Protein AF-A0A2S2PI72-F1 (afdb_monomer_lite)

pLDDT: mean 82.5, std 16.4, range [42.91, 97.94]

Organism: Schizaphis graminum (NCBI:txid13262)

Secondary structure (DSSP, 8-state):
------TTSPPPPSS--SHHHHHHHHHHHHHHHHHHHHHHHHHHH-THHHH---S-HHHHHHHHHHHHHHHHHHHHTTPPPP--STTS-HHHHH-----

Sequence (99 aa):
GGYACRNYLMTPLANPITDAEIRYQRAQIGTRNAIERTFGVWKRRFPVLSVGIRTQIQTTLATIMATAVLHNMLINANDPLPIDETLINEDLLQEVPVL

Structure (mmCIF, N/CA/C/O backbone):
data_AF-A0A2S2PI72-F1
#
_entry.id   AF-A0A2S2PI72-F1
#
loop_
_atom_site.group_PDB
_atom_site.id
_atom_site.type_symbol
_atom_site.label_atom_id
_atom_site.label_alt_id
_atom_site.label_comp_id
_atom_site.label_asym_id
_atom_site.label_entity_id
_atom_site.label_seq_id
_atom_site.pdbx_PDB_ins_code
_atom_site.Cartn_x
_atom_site.Cartn_y
_atom_site.Cartn_z
_atom_site.occupancy
_atom_site.B_iso_or_equiv
_atom_site.auth_seq_id
_atom_site.auth_comp_id
_atom_site.auth_asym_id
_atom_site.auth_atom_id
_atom_site.pdbx_PDB_model_num
ATOM 1 N N . GLY A 1 1 ? 4.810 11.825 -4.381 1.00 47.84 1 GLY A N 1
ATOM 2 C CA . GLY A 1 1 ? 6.058 11.417 -3.704 1.00 47.84 1 GLY A CA 1
ATOM 3 C C . GLY A 1 1 ? 6.310 9.947 -3.968 1.00 47.84 1 GLY A C 1
ATOM 4 O O . GLY A 1 1 ? 5.351 9.190 -3.970 1.00 47.84 1 GLY A O 1
ATOM 5 N N . GLY A 1 2 ? 7.552 9.555 -4.256 1.00 55.50 2 GLY A N 1
ATOM 6 C CA . GLY A 1 2 ? 7.934 8.159 -4.501 1.00 55.50 2 GLY A CA 1
ATOM 7 C C . GLY A 1 2 ? 8.805 7.605 -3.375 1.00 55.50 2 GLY A C 1
ATOM 8 O O . GLY A 1 2 ? 9.493 8.363 -2.696 1.00 55.50 2 GLY A O 1
ATOM 9 N N . TYR A 1 3 ? 8.781 6.287 -3.179 1.00 63.19 3 TYR A N 1
ATOM 10 C CA . TYR A 1 3 ? 9.710 5.614 -2.271 1.00 63.19 3 TYR A CA 1
ATOM 11 C C . TYR A 1 3 ? 11.137 5.707 -2.821 1.00 63.19 3 TYR A C 1
ATOM 13 O O . TYR A 1 3 ? 11.351 5.543 -4.023 1.00 63.19 3 TYR A O 1
ATOM 21 N N . ALA A 1 4 ? 12.113 5.966 -1.949 1.00 69.94 4 ALA A N 1
ATOM 22 C CA . ALA A 1 4 ? 13.517 5.999 -2.346 1.00 69.94 4 ALA A CA 1
ATOM 23 C C . ALA A 1 4 ? 13.935 4.646 -2.947 1.00 69.94 4 ALA A C 1
ATOM 25 O O . ALA A 1 4 ? 13.656 3.602 -2.357 1.00 69.94 4 ALA A O 1
ATOM 26 N N . CYS A 1 5 ? 14.626 4.659 -4.090 1.00 71.06 5 CYS A N 1
ATOM 27 C CA . CYS A 1 5 ? 15.204 3.445 -4.664 1.00 71.06 5 CYS A CA 1
ATOM 28 C C . CYS A 1 5 ? 16.321 2.934 -3.750 1.00 71.06 5 CYS A C 1
ATOM 30 O O . CYS A 1 5 ? 17.338 3.597 -3.556 1.00 71.06 5 CYS A O 1
ATOM 32 N N . ARG A 1 6 ? 16.107 1.761 -3.157 1.00 78.50 6 ARG A N 1
ATOM 33 C CA . ARG A 1 6 ? 17.071 1.055 -2.306 1.00 78.50 6 ARG A CA 1
ATOM 34 C C . ARG A 1 6 ? 17.544 -0.196 -3.041 1.00 78.50 6 ARG A C 1
ATOM 36 O O . ARG A 1 6 ? 16.835 -0.682 -3.911 1.00 78.50 6 ARG A O 1
ATOM 43 N N . ASN A 1 7 ? 18.679 -0.768 -2.641 1.00 77.44 7 ASN A N 1
ATOM 44 C CA . ASN A 1 7 ? 19.253 -1.962 -3.289 1.00 77.44 7 ASN A CA 1
ATOM 45 C C . ASN A 1 7 ? 18.331 -3.199 -3.266 1.00 77.44 7 ASN A C 1
ATOM 47 O O . ASN A 1 7 ? 18.560 -4.152 -3.999 1.00 77.44 7 ASN A O 1
ATOM 51 N N . TYR A 1 8 ? 17.307 -3.188 -2.411 1.00 75.69 8 TYR A N 1
ATOM 52 C CA . TYR A 1 8 ? 16.291 -4.234 -2.287 1.00 75.69 8 TYR A CA 1
ATOM 53 C C . TYR A 1 8 ? 14.976 -3.906 -3.017 1.00 75.69 8 TYR A C 1
ATOM 55 O O . TYR A 1 8 ? 14.013 -4.663 -2.919 1.00 75.69 8 TYR A O 1
ATOM 63 N N . LEU A 1 9 ? 14.899 -2.770 -3.713 1.00 77.44 9 LEU A N 1
ATOM 64 C CA . LEU A 1 9 ? 13.746 -2.363 -4.511 1.00 77.44 9 LEU A CA 1
ATOM 65 C C . LEU A 1 9 ? 14.088 -2.451 -5.996 1.00 77.44 9 LEU A C 1
ATOM 67 O O . LEU A 1 9 ? 15.205 -2.157 -6.410 1.00 77.44 9 LEU A O 1
ATOM 71 N N . MET A 1 10 ? 13.091 -2.809 -6.805 1.00 83.00 10 MET A N 1
ATOM 72 C CA . MET A 1 10 ? 13.196 -2.720 -8.261 1.00 83.00 10 MET A CA 1
ATOM 73 C C . MET A 1 10 ? 13.496 -1.272 -8.671 1.00 83.00 10 MET A C 1
ATOM 75 O O . MET A 1 10 ? 12.818 -0.347 -8.212 1.00 83.00 10 MET A O 1
ATOM 79 N N . THR A 1 11 ? 14.476 -1.080 -9.552 1.00 83.50 11 THR A N 1
ATOM 80 C CA . THR A 1 11 ? 14.953 0.239 -9.983 1.00 83.50 11 THR A CA 1
ATOM 81 C C . THR A 1 11 ? 14.313 0.636 -11.308 1.00 83.50 11 THR A C 1
ATOM 83 O O . THR A 1 11 ? 14.558 -0.036 -12.302 1.00 83.50 11 THR A O 1
ATOM 86 N N . PRO A 1 12 ? 13.517 1.721 -11.359 1.00 83.50 12 PRO A N 1
ATOM 87 C CA . PRO A 1 12 ? 12.999 2.246 -12.617 1.00 83.50 12 PRO A CA 1
ATOM 88 C C . PRO A 1 12 ? 14.129 2.576 -13.590 1.00 83.50 12 PRO A C 1
ATOM 90 O O . PRO A 1 12 ? 15.082 3.267 -13.230 1.00 83.50 12 PRO A O 1
ATOM 93 N N . LEU A 1 13 ? 13.999 2.110 -14.827 1.00 87.00 13 LEU A N 1
ATOM 94 C CA . LEU A 1 13 ? 14.890 2.456 -15.922 1.00 87.00 13 LEU A CA 1
ATOM 95 C C . LEU A 1 13 ? 14.441 3.790 -16.522 1.00 87.00 13 LEU A C 1
ATOM 97 O O . LEU A 1 13 ? 13.300 3.937 -16.958 1.00 87.00 13 LEU A O 1
ATOM 101 N N . ALA A 1 14 ? 15.344 4.771 -16.548 1.00 80.31 14 ALA A N 1
ATOM 102 C CA . ALA A 1 14 ? 15.049 6.103 -17.079 1.00 80.31 14 ALA A CA 1
ATOM 103 C C . ALA A 1 14 ? 14.895 6.109 -18.610 1.00 80.31 14 ALA A C 1
ATOM 105 O O . ALA A 1 14 ? 14.109 6.883 -19.146 1.00 80.31 14 ALA A O 1
ATOM 106 N N . ASN A 1 15 ? 15.636 5.240 -19.303 1.00 88.94 15 ASN A N 1
ATOM 107 C CA . ASN A 1 15 ? 15.602 5.117 -20.756 1.00 88.94 15 ASN A CA 1
ATOM 108 C C . ASN A 1 15 ? 15.772 3.642 -21.173 1.00 88.94 15 ASN A C 1
ATOM 110 O O . ASN A 1 15 ? 16.897 3.222 -21.439 1.00 88.94 15 ASN A O 1
ATOM 114 N N . PRO A 1 16 ? 14.698 2.830 -21.154 1.00 89.25 16 PRO A N 1
ATOM 115 C CA . PRO A 1 16 ? 14.749 1.448 -21.621 1.00 89.25 16 PRO A CA 1
ATOM 116 C C . PRO A 1 16 ? 14.855 1.405 -23.155 1.00 89.25 16 PRO A C 1
ATOM 118 O O . PRO A 1 16 ? 13.972 1.906 -23.848 1.00 89.25 16 PRO A O 1
ATOM 121 N N . ILE A 1 17 ? 15.922 0.799 -23.679 1.00 93.50 17 ILE A N 1
ATOM 122 C CA . ILE A 1 17 ? 16.228 0.740 -25.120 1.00 93.50 17 ILE A CA 1
ATOM 123 C C . ILE A 1 17 ? 15.984 -0.670 -25.663 1.00 93.50 17 ILE A C 1
ATOM 125 O O . ILE A 1 17 ? 15.457 -0.838 -26.761 1.00 93.50 17 ILE A O 1
ATOM 129 N N . THR A 1 18 ? 16.358 -1.695 -24.901 1.00 96.12 18 THR A N 1
ATOM 130 C CA . THR A 1 18 ? 16.208 -3.094 -25.318 1.00 96.12 18 THR A CA 1
ATOM 131 C C . THR A 1 18 ? 14.815 -3.638 -24.998 1.00 96.12 18 THR A C 1
ATOM 133 O O . THR A 1 18 ? 14.156 -3.207 -24.050 1.00 96.12 18 THR A O 1
ATOM 136 N N . ASP A 1 19 ? 14.376 -4.666 -25.726 1.00 95.38 19 ASP A N 1
ATOM 137 C CA . ASP A 1 19 ? 13.093 -5.331 -25.458 1.00 95.38 19 ASP A CA 1
ATOM 138 C C . ASP A 1 19 ? 12.983 -5.867 -24.022 1.00 95.38 19 ASP A C 1
ATOM 140 O O . ASP A 1 19 ? 11.905 -5.840 -23.422 1.00 95.38 19 ASP A O 1
ATOM 144 N N . ALA A 1 20 ? 14.092 -6.346 -23.455 1.00 93.75 20 ALA A N 1
ATOM 145 C CA . A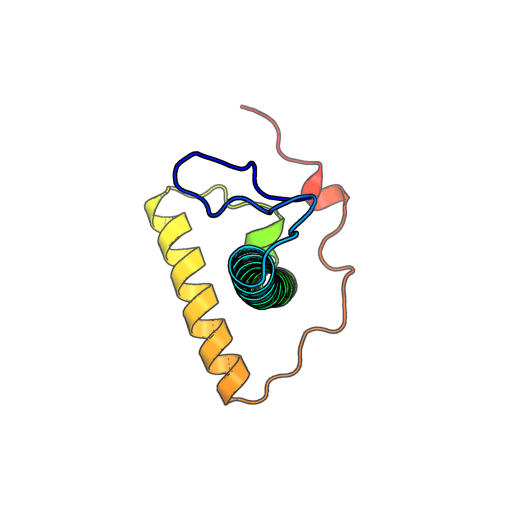LA A 1 20 ? 14.140 -6.825 -22.078 1.00 93.75 20 ALA A CA 1
ATOM 146 C C . ALA A 1 20 ? 13.897 -5.684 -21.076 1.00 93.75 20 ALA A C 1
ATOM 148 O O . ALA A 1 20 ? 13.074 -5.824 -20.169 1.00 93.75 20 ALA A O 1
ATOM 149 N N . GLU A 1 21 ? 14.547 -4.537 -21.279 1.00 94.00 21 GLU A N 1
ATOM 150 C CA . GLU A 1 21 ? 14.372 -3.337 -20.455 1.00 94.00 21 GLU A CA 1
ATOM 151 C C . GLU A 1 21 ? 12.950 -2.776 -20.559 1.00 94.00 21 GLU A C 1
ATOM 153 O O . GLU A 1 21 ? 12.348 -2.417 -19.547 1.00 94.00 21 GLU A O 1
ATOM 158 N N . ILE A 1 22 ? 12.368 -2.756 -21.761 1.00 93.69 22 ILE A N 1
ATOM 159 C CA . ILE A 1 22 ? 10.990 -2.294 -21.973 1.00 93.69 22 ILE A CA 1
ATOM 160 C C . ILE A 1 22 ? 10.000 -3.198 -21.227 1.00 93.69 22 ILE A C 1
ATOM 162 O O 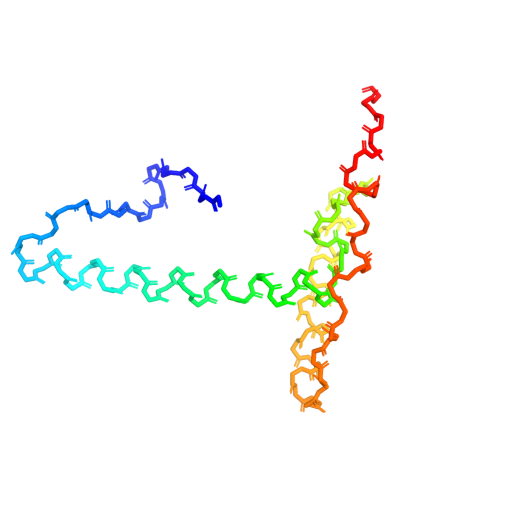. ILE A 1 22 ? 9.082 -2.705 -20.564 1.00 93.69 22 ILE A O 1
ATOM 166 N N . ARG A 1 23 ? 10.171 -4.525 -21.305 1.00 94.19 23 ARG A N 1
ATOM 167 C CA . ARG A 1 23 ? 9.321 -5.487 -20.580 1.00 94.19 23 ARG A CA 1
ATOM 168 C C . ARG A 1 23 ? 9.453 -5.323 -19.070 1.00 94.19 23 ARG A C 1
ATOM 170 O O . ARG A 1 23 ? 8.433 -5.281 -18.381 1.00 94.19 23 ARG A O 1
ATOM 177 N N . TYR A 1 24 ? 10.681 -5.181 -18.577 1.00 92.69 24 TYR A N 1
ATOM 178 C CA . TYR A 1 24 ? 10.960 -4.898 -17.174 1.00 92.69 24 TYR A CA 1
ATOM 179 C C . TYR A 1 24 ? 10.244 -3.623 -16.708 1.00 92.69 24 TYR A C 1
ATOM 181 O O . TYR A 1 24 ? 9.470 -3.660 -15.749 1.00 92.69 24 TYR A O 1
ATOM 189 N N . GLN A 1 25 ? 10.420 -2.517 -17.438 1.00 91.69 25 GLN A N 1
ATOM 190 C CA . GLN A 1 25 ? 9.837 -1.224 -17.091 1.00 91.69 25 GLN A CA 1
ATOM 191 C C . GLN A 1 25 ? 8.305 -1.284 -17.063 1.00 91.69 25 GLN A C 1
ATOM 193 O O . GLN A 1 25 ? 7.678 -0.775 -16.133 1.00 91.69 25 GLN A O 1
ATOM 198 N N . ARG A 1 26 ? 7.683 -1.947 -18.048 1.00 91.94 26 ARG A N 1
ATOM 199 C CA . ARG A 1 26 ? 6.224 -2.143 -18.087 1.00 91.94 26 ARG A CA 1
ATOM 200 C C . ARG A 1 26 ? 5.718 -2.928 -16.879 1.00 91.94 26 ARG A C 1
ATOM 202 O O . ARG A 1 26 ? 4.752 -2.502 -16.248 1.00 91.94 26 ARG A O 1
ATOM 209 N N . ALA A 1 27 ? 6.368 -4.040 -16.539 1.00 92.00 27 ALA A N 1
ATOM 210 C CA . ALA A 1 27 ? 5.988 -4.858 -15.388 1.00 92.00 27 ALA A CA 1
ATOM 211 C C . ALA A 1 27 ? 6.120 -4.079 -14.068 1.00 92.00 27 ALA A C 1
ATOM 213 O O . ALA A 1 27 ? 5.236 -4.134 -13.205 1.00 92.00 27 ALA A O 1
ATOM 214 N N . GLN A 1 28 ? 7.193 -3.299 -13.933 1.00 89.81 28 GLN A N 1
ATOM 215 C CA . GLN A 1 28 ? 7.432 -2.483 -12.753 1.00 89.81 28 GLN A CA 1
ATOM 216 C C . GLN A 1 28 ? 6.395 -1.361 -12.607 1.00 89.81 28 GLN A C 1
ATOM 218 O O . GLN A 1 28 ? 5.829 -1.201 -11.525 1.00 89.81 28 GLN A O 1
ATOM 223 N N . ILE A 1 29 ? 6.106 -0.612 -13.679 1.00 88.69 29 ILE A N 1
ATOM 224 C CA . ILE A 1 29 ? 5.068 0.434 -13.685 1.00 88.69 29 ILE A CA 1
ATOM 225 C C . ILE A 1 29 ? 3.706 -0.167 -13.327 1.00 88.69 29 ILE A C 1
ATOM 227 O O . ILE A 1 29 ? 3.007 0.372 -12.472 1.00 88.69 29 ILE A O 1
ATOM 231 N N . GLY A 1 30 ? 3.341 -1.300 -13.936 1.00 90.81 30 GLY A N 1
ATOM 232 C CA . GLY A 1 30 ? 2.072 -1.976 -13.657 1.00 90.81 30 GLY A CA 1
ATOM 233 C C . GLY A 1 30 ? 1.921 -2.342 -12.180 1.00 90.81 30 GLY A C 1
ATOM 234 O O . GLY A 1 30 ? 0.908 -2.019 -11.558 1.00 90.81 30 GLY A O 1
ATOM 235 N N . THR A 1 31 ? 2.966 -2.934 -11.598 1.00 90.19 31 THR A N 1
ATOM 236 C CA . THR A 1 31 ? 2.995 -3.289 -10.172 1.00 90.19 31 THR A CA 1
ATOM 237 C C . THR A 1 31 ? 2.876 -2.055 -9.275 1.00 90.19 31 THR A C 1
ATOM 239 O O . THR A 1 31 ? 2.084 -2.048 -8.332 1.00 90.19 31 THR A O 1
ATOM 242 N N . ARG A 1 32 ? 3.619 -0.982 -9.581 1.00 89.12 32 ARG A N 1
ATOM 243 C CA . ARG A 1 32 ? 3.569 0.269 -8.810 1.00 89.12 32 ARG A CA 1
ATOM 244 C C . ARG A 1 32 ? 2.189 0.908 -8.843 1.00 89.12 32 ARG A C 1
ATOM 246 O O . ARG A 1 32 ? 1.658 1.223 -7.786 1.00 89.12 32 ARG A O 1
ATOM 253 N N . ASN A 1 33 ? 1.585 1.021 -10.023 1.00 89.12 33 ASN A N 1
ATOM 254 C CA . ASN A 1 33 ? 0.264 1.621 -10.180 1.00 89.12 33 ASN A CA 1
ATOM 255 C C . ASN A 1 33 ? -0.801 0.876 -9.364 1.00 89.12 33 ASN A C 1
ATOM 257 O O . ASN A 1 33 ? -1.659 1.508 -8.750 1.00 89.12 33 ASN A O 1
ATOM 261 N N . ALA A 1 34 ? -0.752 -0.459 -9.335 1.00 91.12 34 ALA A N 1
ATOM 262 C CA . ALA A 1 34 ? -1.686 -1.261 -8.547 1.00 91.12 34 ALA A CA 1
ATOM 263 C C . ALA A 1 34 ? -1.547 -0.980 -7.040 1.00 91.12 34 ALA A C 1
ATOM 265 O O . ALA A 1 34 ? -2.544 -0.732 -6.357 1.00 91.12 34 ALA A O 1
ATOM 266 N N . ILE A 1 35 ? -0.314 -0.961 -6.531 1.00 90.06 35 ILE A N 1
ATOM 267 C CA . ILE A 1 35 ? -0.025 -0.731 -5.111 1.00 90.06 35 ILE A CA 1
ATOM 268 C C . ILE A 1 35 ? -0.338 0.716 -4.705 1.00 90.06 35 ILE A C 1
ATOM 270 O O . ILE A 1 35 ? -0.985 0.936 -3.685 1.00 90.06 35 ILE A O 1
ATOM 274 N N . GLU A 1 36 ? 0.062 1.703 -5.508 1.00 89.12 36 GLU A N 1
ATOM 275 C CA . GLU A 1 36 ? -0.194 3.125 -5.248 1.00 89.12 36 GLU A CA 1
ATOM 276 C C . GLU A 1 36 ? -1.706 3.412 -5.202 1.00 89.12 36 GLU A C 1
ATOM 278 O O . GLU A 1 36 ? -2.183 4.060 -4.267 1.00 89.12 36 GLU A O 1
ATOM 283 N N . ARG A 1 37 ? -2.486 2.850 -6.139 1.00 89.38 37 ARG A N 1
ATOM 284 C CA . ARG A 1 37 ? -3.957 2.941 -6.119 1.00 89.38 37 ARG A CA 1
ATOM 285 C C . ARG A 1 37 ? -4.559 2.266 -4.891 1.00 89.38 37 ARG A C 1
ATOM 287 O O . ARG A 1 37 ? -5.437 2.848 -4.257 1.00 89.38 37 ARG A O 1
ATOM 294 N N . THR A 1 38 ? -4.078 1.072 -4.544 1.00 90.88 38 THR A N 1
ATOM 295 C CA . THR A 1 38 ? -4.557 0.326 -3.370 1.00 90.88 38 THR A CA 1
ATOM 296 C C . THR A 1 38 ? -4.312 1.120 -2.091 1.00 90.88 38 THR A C 1
ATOM 298 O O . THR A 1 38 ? -5.243 1.339 -1.321 1.00 90.88 38 THR A O 1
ATOM 301 N N . PHE A 1 39 ? -3.098 1.642 -1.889 1.00 89.38 39 PHE A N 1
ATOM 302 C CA . PHE A 1 39 ? -2.788 2.466 -0.722 1.00 89.38 39 PHE A CA 1
ATOM 303 C C . PHE A 1 39 ? -3.567 3.777 -0.698 1.00 89.38 39 PHE A C 1
ATOM 305 O O . PHE A 1 39 ? -4.003 4.177 0.377 1.00 89.38 39 PHE A O 1
ATOM 312 N N . GLY A 1 40 ? -3.777 4.431 -1.844 1.00 88.06 40 GLY A N 1
ATOM 313 C CA . GLY A 1 40 ? -4.588 5.647 -1.916 1.00 88.06 40 GLY A CA 1
ATOM 314 C C . GLY A 1 40 ? -6.032 5.407 -1.468 1.00 88.06 40 GLY A C 1
ATOM 315 O O . GLY A 1 40 ? -6.565 6.149 -0.645 1.00 88.06 40 GLY A O 1
ATOM 316 N N . VAL A 1 41 ? -6.649 4.326 -1.949 1.00 90.69 41 VAL A N 1
ATOM 317 C CA . VAL A 1 41 ? -8.000 3.916 -1.538 1.00 90.69 41 VAL A CA 1
ATOM 318 C C . VAL A 1 41 ? -8.044 3.535 -0.058 1.00 90.69 41 VAL A C 1
ATOM 320 O O . VAL A 1 41 ? -8.931 3.981 0.669 1.00 90.69 41 VAL A O 1
ATOM 323 N N . TRP A 1 42 ? -7.076 2.742 0.398 1.00 91.81 42 TRP A N 1
ATOM 324 C CA . TRP A 1 42 ? -7.035 2.244 1.767 1.00 91.81 42 TRP A CA 1
ATOM 325 C C . TRP A 1 42 ? -6.865 3.376 2.791 1.00 91.81 42 TRP A C 1
ATOM 327 O O . TRP A 1 42 ? -7.598 3.433 3.776 1.00 91.81 42 TRP A O 1
ATOM 337 N N . LYS A 1 43 ? -5.982 4.337 2.501 1.00 88.25 43 LYS A N 1
ATOM 338 C CA . LYS A 1 43 ? -5.756 5.554 3.294 1.00 88.25 43 LYS A CA 1
ATOM 339 C C . LYS A 1 43 ? -6.954 6.497 3.334 1.00 88.25 43 LYS A C 1
ATOM 341 O O . LYS A 1 43 ? -7.234 7.063 4.385 1.00 88.25 43 LYS A O 1
ATOM 346 N N . ARG A 1 44 ? -7.670 6.654 2.213 1.00 87.25 44 ARG A N 1
ATOM 347 C CA . ARG A 1 44 ? -8.907 7.452 2.163 1.00 87.25 44 ARG A CA 1
ATOM 348 C C . ARG A 1 44 ? -10.004 6.821 3.021 1.00 87.25 44 ARG A C 1
ATOM 350 O O . ARG A 1 44 ? -10.734 7.519 3.710 1.00 87.25 44 ARG A O 1
ATOM 357 N N . ARG A 1 45 ? -10.104 5.490 2.998 1.00 89.88 45 ARG A N 1
ATOM 358 C CA . ARG A 1 45 ? -11.105 4.743 3.768 1.00 89.88 45 ARG A CA 1
ATOM 359 C C . ARG A 1 45 ? -10.781 4.679 5.264 1.00 89.88 45 ARG A C 1
ATOM 361 O O . ARG A 1 45 ? -11.696 4.712 6.076 1.00 89.88 45 ARG A O 1
ATOM 368 N N . PHE A 1 46 ? -9.501 4.612 5.627 1.00 91.19 46 PHE A N 1
ATOM 369 C CA . PHE A 1 46 ? -9.042 4.586 7.016 1.00 91.19 46 PHE A CA 1
ATOM 370 C C . PHE A 1 46 ? -8.000 5.693 7.260 1.00 91.19 46 PHE A C 1
ATOM 372 O O . PHE A 1 46 ? -6.796 5.428 7.181 1.00 91.19 46 PHE A O 1
ATOM 379 N N . PRO A 1 47 ? -8.438 6.922 7.610 1.00 88.00 47 PRO A N 1
ATOM 380 C CA . PRO A 1 47 ? -7.556 8.082 7.796 1.00 88.00 47 PRO A CA 1
ATOM 381 C C . PRO A 1 47 ? -6.427 7.883 8.815 1.00 88.00 47 PRO A C 1
ATOM 383 O O . PRO A 1 47 ? -5.382 8.523 8.711 1.00 88.00 47 PRO A O 1
ATOM 386 N N . VAL A 1 48 ? -6.585 6.944 9.754 1.00 88.12 48 VAL A N 1
ATOM 387 C CA . VAL A 1 48 ? -5.542 6.530 10.709 1.00 88.12 48 VAL A CA 1
ATOM 388 C C . VAL A 1 48 ? -4.223 6.124 10.024 1.00 88.12 48 VAL A C 1
ATOM 390 O O . VAL A 1 48 ? -3.149 6.306 10.590 1.00 88.12 48 VAL A O 1
ATOM 393 N N . LEU A 1 49 ? -4.283 5.637 8.777 1.00 89.88 49 LEU A N 1
ATOM 394 C CA . LEU A 1 49 ? -3.117 5.267 7.963 1.00 89.88 49 LEU A CA 1
ATOM 395 C C . LEU A 1 49 ? -2.441 6.468 7.271 1.00 89.88 49 LEU A C 1
ATOM 397 O O . LEU A 1 49 ? -1.345 6.322 6.724 1.00 89.88 49 LEU A O 1
ATOM 401 N N . SER A 1 50 ? -3.097 7.629 7.259 1.00 86.50 50 SER A N 1
ATOM 402 C CA . SER A 1 50 ? -2.613 8.875 6.648 1.00 86.50 50 SER A CA 1
ATOM 403 C C . SER A 1 50 ? -2.088 9.856 7.689 1.00 86.50 50 SER A C 1
ATOM 405 O O . SER A 1 50 ? -1.026 10.431 7.484 1.00 86.50 50 SER A O 1
ATOM 407 N N . VAL A 1 51 ? -2.812 10.013 8.802 1.00 84.56 51 VAL A N 1
ATOM 408 C CA . VAL A 1 51 ? -2.489 10.961 9.884 1.00 84.56 51 VAL A CA 1
ATOM 409 C C . VAL A 1 51 ? -1.284 10.495 10.712 1.00 84.56 51 VAL A C 1
ATOM 411 O O . VAL A 1 51 ? -0.540 11.303 11.257 1.00 84.56 51 VAL A O 1
ATOM 414 N N . GLY A 1 52 ? -1.045 9.182 10.760 1.00 81.19 52 GLY A N 1
ATOM 415 C CA . GLY A 1 52 ? 0.038 8.578 11.531 1.00 81.19 52 GLY A CA 1
ATOM 416 C C . GLY A 1 52 ? -0.460 7.953 12.834 1.00 81.19 52 GLY A C 1
ATOM 417 O O . GLY A 1 52 ? -1.372 8.448 13.493 1.00 81.19 52 GLY A O 1
ATOM 418 N N . ILE A 1 53 ? 0.144 6.822 13.201 1.00 87.94 53 ILE A N 1
ATOM 419 C CA . ILE A 1 53 ? -0.273 6.002 14.342 1.00 87.94 53 ILE A CA 1
ATOM 420 C C . ILE A 1 53 ? 0.730 6.183 15.480 1.00 87.94 53 ILE A C 1
ATOM 422 O O . ILE A 1 53 ? 1.913 5.896 15.320 1.00 87.94 53 ILE A O 1
ATOM 426 N N . ARG A 1 54 ? 0.247 6.631 16.643 1.00 88.56 54 ARG A N 1
ATOM 427 C CA . ARG A 1 54 ? 1.060 6.944 17.837 1.00 88.56 54 ARG A CA 1
ATOM 428 C C . ARG A 1 54 ? 0.954 5.892 18.945 1.00 88.56 54 ARG A C 1
ATOM 43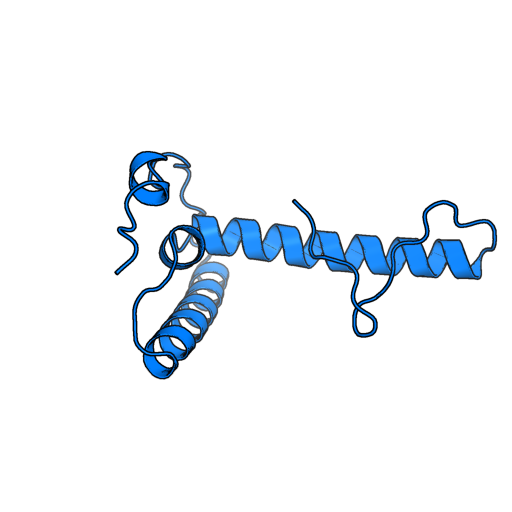0 O O . ARG A 1 54 ? 1.230 6.167 20.108 1.00 88.56 54 ARG A O 1
ATOM 437 N N . THR A 1 55 ? 0.510 4.689 18.602 1.00 91.69 55 THR A N 1
ATOM 438 C CA . THR A 1 55 ? 0.400 3.577 19.549 1.00 91.69 55 THR A CA 1
ATOM 439 C C . THR A 1 55 ? 1.700 2.780 19.629 1.00 91.69 55 THR A C 1
ATOM 441 O O . THR A 1 55 ? 2.593 2.928 18.793 1.00 91.69 55 THR A O 1
ATOM 444 N N . GLN A 1 56 ? 1.796 1.887 20.615 1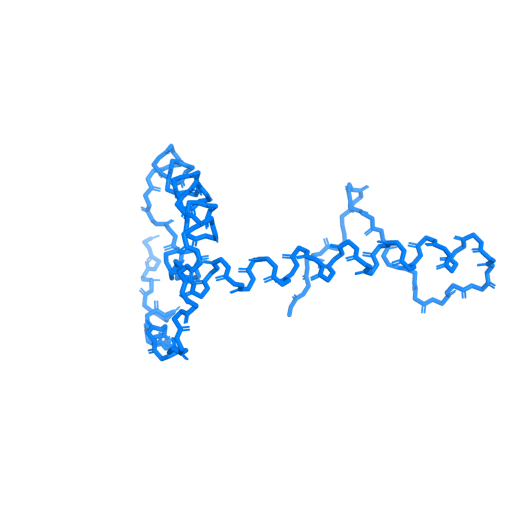.00 94.44 56 GLN A N 1
ATOM 445 C CA . GLN A 1 56 ? 2.879 0.905 20.668 1.00 94.44 56 GLN A CA 1
ATOM 446 C C . GLN A 1 56 ? 2.941 0.100 19.363 1.00 94.44 56 GLN A C 1
ATOM 448 O O . GLN A 1 56 ? 1.906 -0.177 18.757 1.00 94.44 56 GLN A O 1
ATOM 453 N N . ILE A 1 57 ? 4.143 -0.326 18.957 1.00 94.38 57 ILE A N 1
ATOM 454 C CA . ILE A 1 57 ? 4.388 -1.028 17.681 1.00 94.38 57 ILE A CA 1
ATOM 455 C C . ILE A 1 57 ? 3.419 -2.199 17.472 1.00 94.38 57 ILE A C 1
ATOM 457 O O . ILE A 1 57 ? 2.886 -2.366 16.378 1.00 94.38 57 ILE A O 1
ATOM 461 N N . GLN A 1 58 ? 3.151 -2.972 18.526 1.00 95.94 58 GLN A N 1
ATOM 462 C CA . GLN A 1 58 ? 2.241 -4.117 18.459 1.00 95.94 58 GLN A CA 1
ATOM 463 C C . GLN A 1 58 ? 0.808 -3.696 18.114 1.00 95.94 58 GLN A C 1
ATOM 465 O O . GLN A 1 58 ? 0.178 -4.267 17.227 1.00 95.94 58 GLN A O 1
ATOM 470 N N . THR A 1 59 ? 0.308 -2.643 18.759 1.00 94.94 59 THR A N 1
ATOM 471 C CA . THR A 1 59 ? -1.014 -2.070 18.484 1.00 94.94 59 THR A CA 1
ATOM 472 C C . THR A 1 59 ? -1.071 -1.424 17.102 1.00 94.94 59 THR A C 1
ATOM 474 O O . THR A 1 59 ? -2.072 -1.556 16.400 1.00 94.94 59 THR A O 1
ATOM 477 N N . THR A 1 60 ? 0.016 -0.781 16.673 1.00 95.06 60 THR A N 1
ATOM 478 C CA . THR A 1 60 ? 0.137 -0.197 15.334 1.00 95.06 60 THR A CA 1
ATOM 479 C C . THR A 1 60 ? 0.022 -1.280 14.265 1.00 95.06 60 THR A C 1
ATOM 481 O O . THR A 1 60 ? -0.790 -1.154 13.350 1.00 95.06 60 THR A O 1
ATOM 484 N N . LEU A 1 61 ? 0.757 -2.386 14.413 1.00 95.75 61 LEU A N 1
ATOM 485 C CA . LEU A 1 61 ? 0.667 -3.529 13.507 1.00 95.75 61 LEU A CA 1
ATOM 486 C C . LEU A 1 61 ? -0.745 -4.130 13.500 1.00 95.75 61 LEU A C 1
ATOM 488 O O . LEU A 1 61 ? -1.298 -4.373 12.430 1.00 95.75 61 LEU A O 1
ATOM 492 N N . ALA A 1 62 ? -1.355 -4.312 14.675 1.00 97.19 62 ALA A N 1
ATOM 493 C CA . ALA A 1 62 ? -2.722 -4.815 14.785 1.00 97.19 62 ALA A CA 1
ATOM 494 C C . ALA A 1 62 ? -3.735 -3.895 14.084 1.00 97.19 62 ALA A C 1
ATOM 496 O O . ALA A 1 62 ? -4.629 -4.382 13.398 1.00 97.19 62 ALA A O 1
ATOM 497 N N . THR A 1 63 ? -3.562 -2.576 14.183 1.00 96.00 63 THR A N 1
ATOM 498 C CA . THR A 1 63 ? -4.411 -1.581 13.508 1.00 96.00 63 THR A CA 1
ATOM 499 C C . THR A 1 63 ? -4.277 -1.677 11.987 1.00 96.00 63 THR A C 1
ATOM 501 O O . THR A 1 63 ? -5.279 -1.700 11.270 1.00 96.00 63 THR A O 1
ATOM 504 N N . ILE A 1 64 ? -3.046 -1.795 11.480 1.00 95.94 64 ILE A N 1
ATOM 505 C CA . ILE A 1 64 ? -2.772 -1.991 10.049 1.00 95.94 64 ILE A CA 1
ATOM 506 C C . ILE A 1 64 ? -3.425 -3.295 9.563 1.00 95.94 64 ILE A C 1
ATOM 508 O O . ILE A 1 64 ? -4.129 -3.303 8.559 1.00 95.94 64 ILE A O 1
ATOM 512 N N . MET A 1 65 ? -3.273 -4.397 10.296 1.00 97.50 65 MET A N 1
ATOM 513 C CA . MET A 1 65 ? -3.880 -5.678 9.916 1.00 97.50 65 MET A CA 1
ATOM 514 C C . MET A 1 65 ? -5.414 -5.629 9.961 1.00 97.50 65 MET A C 1
ATOM 516 O O . MET A 1 65 ? -6.074 -6.066 9.020 1.00 97.50 65 MET A O 1
ATOM 520 N N . ALA A 1 66 ? -5.991 -5.056 11.019 1.00 97.31 66 ALA A N 1
ATOM 521 C CA . ALA A 1 66 ? -7.437 -4.936 11.181 1.00 97.31 66 ALA A CA 1
ATOM 522 C C . ALA A 1 66 ? -8.066 -4.103 10.056 1.00 97.31 66 ALA A C 1
ATOM 524 O O . ALA A 1 66 ? -9.062 -4.514 9.464 1.00 97.31 66 ALA A O 1
ATOM 525 N N . THR A 1 67 ? -7.457 -2.969 9.702 1.00 96.38 67 THR A N 1
ATOM 526 C CA . THR A 1 67 ? -7.941 -2.121 8.601 1.00 96.38 67 THR A CA 1
ATOM 527 C C . THR A 1 67 ? -7.801 -2.794 7.234 1.00 96.38 67 THR A C 1
ATOM 529 O O . THR A 1 67 ? -8.633 -2.546 6.365 1.00 96.38 67 THR A O 1
ATOM 532 N N . ALA A 1 68 ? -6.813 -3.673 7.024 1.00 96.56 68 ALA A N 1
ATOM 533 C CA . ALA A 1 68 ? -6.695 -4.460 5.792 1.00 96.56 68 ALA A CA 1
ATOM 534 C C . ALA A 1 68 ? -7.806 -5.518 5.683 1.00 96.56 68 ALA A C 1
ATOM 536 O O . ALA A 1 68 ? -8.443 -5.658 4.639 1.00 96.56 68 ALA A O 1
ATOM 537 N N . VAL A 1 69 ? -8.081 -6.233 6.778 1.00 97.94 69 VAL A N 1
ATOM 538 C CA . VAL A 1 69 ? -9.169 -7.222 6.838 1.00 97.94 69 VAL A CA 1
ATOM 539 C C . VAL A 1 69 ? -10.523 -6.547 6.618 1.00 97.94 69 VAL A C 1
ATOM 541 O O . VAL A 1 69 ? -11.302 -6.996 5.776 1.00 97.94 69 VAL A O 1
ATOM 544 N N . LEU A 1 70 ? -10.778 -5.433 7.311 1.00 97.31 70 LEU A N 1
ATOM 545 C CA . LEU A 1 70 ? -11.998 -4.645 7.136 1.00 97.31 70 LEU A CA 1
ATOM 546 C C . LEU A 1 70 ? -12.134 -4.125 5.703 1.00 97.31 70 LEU A C 1
ATOM 548 O O . LEU A 1 70 ? -13.224 -4.173 5.144 1.00 97.31 70 LEU A O 1
ATOM 552 N N . HIS A 1 71 ? -11.042 -3.676 5.077 1.00 95.56 71 HIS A N 1
ATOM 553 C CA . HIS A 1 71 ? -11.072 -3.245 3.681 1.00 95.56 71 HIS A CA 1
ATOM 554 C C . HIS A 1 71 ? -11.578 -4.350 2.746 1.00 95.56 71 HIS A C 1
ATOM 556 O O . HIS A 1 71 ? -12.469 -4.100 1.937 1.00 95.56 71 HIS A O 1
ATOM 562 N N . ASN A 1 72 ? -11.069 -5.575 2.901 1.00 95.88 72 ASN A N 1
ATOM 563 C CA . ASN A 1 72 ? -11.493 -6.719 2.092 1.00 95.88 72 ASN A CA 1
ATOM 564 C C . ASN A 1 72 ? -12.963 -7.088 2.336 1.00 95.88 72 ASN A C 1
ATOM 566 O O . ASN A 1 72 ? -13.692 -7.374 1.388 1.00 95.88 72 ASN A O 1
ATOM 570 N N . MET A 1 73 ? -13.417 -7.048 3.593 1.00 97.50 73 MET A N 1
ATOM 571 C CA . MET A 1 73 ? -14.828 -7.276 3.931 1.00 97.50 73 MET A CA 1
ATOM 572 C C . MET A 1 73 ? -15.742 -6.247 3.256 1.00 97.50 73 MET A C 1
ATOM 574 O O . MET A 1 73 ? -16.775 -6.613 2.703 1.00 97.50 73 MET A O 1
ATOM 578 N N . LEU A 1 74 ? -15.339 -4.976 3.249 1.00 95.56 74 LEU A N 1
ATOM 579 C CA . LEU A 1 74 ? -16.101 -3.887 2.639 1.00 95.56 74 LEU A CA 1
ATOM 580 C C . LEU A 1 74 ? -16.125 -3.977 1.106 1.00 95.56 74 LEU A C 1
ATOM 582 O O . LEU A 1 74 ? -17.164 -3.718 0.505 1.00 95.56 74 LEU A O 1
ATOM 586 N N . ILE A 1 75 ? -15.026 -4.408 0.474 1.00 93.94 75 ILE A N 1
ATOM 587 C CA . ILE A 1 75 ? -15.009 -4.722 -0.966 1.00 93.94 75 ILE A CA 1
ATOM 588 C C . ILE A 1 75 ? -16.028 -5.822 -1.278 1.00 93.94 75 ILE A C 1
ATOM 590 O O . ILE A 1 75 ? -16.840 -5.663 -2.183 1.00 93.94 75 ILE A O 1
ATOM 594 N N . ASN A 1 76 ? -16.025 -6.912 -0.505 1.00 96.94 76 ASN A N 1
ATOM 595 C CA . ASN A 1 76 ? -16.962 -8.020 -0.707 1.00 96.94 76 ASN A CA 1
ATOM 596 C C . ASN A 1 76 ? -18.424 -7.607 -0.480 1.00 96.94 76 ASN A C 1
ATOM 598 O O . ASN A 1 76 ? -19.324 -8.166 -1.101 1.00 96.94 76 ASN A O 1
ATOM 602 N N . ALA A 1 77 ? -18.660 -6.627 0.393 1.00 97.00 77 ALA A N 1
ATOM 603 C CA . ALA A 1 77 ? -19.979 -6.062 0.649 1.00 97.00 77 ALA A CA 1
ATOM 604 C C . ALA A 1 77 ? -20.427 -5.026 -0.403 1.00 97.00 77 ALA A C 1
ATOM 606 O O . ALA A 1 77 ? -21.525 -4.490 -0.272 1.00 97.00 77 ALA A O 1
ATOM 607 N N . ASN A 1 78 ? -19.611 -4.729 -1.427 1.00 94.44 78 ASN A N 1
ATOM 608 C CA . ASN A 1 78 ? -19.827 -3.618 -2.366 1.00 94.44 78 ASN A CA 1
ATOM 609 C C . ASN A 1 78 ? -20.057 -2.268 -1.658 1.00 94.44 78 ASN A C 1
ATOM 611 O O . ASN A 1 78 ? -20.812 -1.418 -2.134 1.00 94.44 78 ASN A O 1
ATOM 615 N N . ASP A 1 79 ? -19.397 -2.059 -0.518 1.00 93.69 79 ASP A N 1
ATOM 616 C CA . ASP A 1 79 ? -19.517 -0.818 0.235 1.00 93.69 79 ASP A CA 1
ATOM 617 C C . ASP A 1 79 ? -18.822 0.333 -0.521 1.00 93.69 79 ASP A C 1
ATOM 619 O O . ASP A 1 79 ? -17.626 0.225 -0.848 1.00 93.69 79 ASP A O 1
ATOM 623 N N . PRO A 1 80 ? -19.537 1.437 -0.814 1.00 89.56 80 PRO A N 1
ATOM 624 C CA . PRO A 1 80 ? -19.007 2.530 -1.617 1.00 89.56 80 PRO A CA 1
ATOM 625 C C . PRO A 1 80 ? -17.813 3.198 -0.935 1.00 89.56 80 PRO A C 1
ATOM 627 O O . PRO A 1 80 ? -17.644 3.174 0.285 1.00 89.56 80 PRO A O 1
ATOM 630 N N . LEU A 1 81 ? -16.926 3.795 -1.728 1.00 84.06 81 LEU A N 1
ATOM 631 C CA . LEU A 1 81 ? -15.839 4.581 -1.157 1.00 84.06 81 LEU A CA 1
ATOM 632 C C . LEU A 1 81 ? -16.389 5.870 -0.539 1.00 84.06 81 LEU A C 1
ATOM 634 O O . LEU A 1 81 ? -17.282 6.478 -1.132 1.00 84.06 81 LEU A O 1
ATOM 638 N N . PRO A 1 82 ? -15.855 6.309 0.616 1.00 79.62 82 PRO A N 1
ATOM 639 C CA . PRO A 1 82 ? -16.201 7.615 1.151 1.00 79.62 82 PRO A CA 1
ATOM 640 C C . PRO A 1 82 ? -15.838 8.689 0.118 1.00 79.62 82 PRO A C 1
ATOM 642 O O . PRO A 1 82 ? -14.718 8.717 -0.396 1.00 79.62 82 PRO A O 1
ATOM 645 N N . ILE A 1 83 ? -16.829 9.520 -0.215 1.00 67.56 83 ILE A N 1
ATOM 646 C CA . ILE A 1 83 ? -16.757 10.571 -1.245 1.00 67.56 83 ILE A CA 1
ATOM 647 C C . ILE A 1 83 ? -15.895 11.745 -0.759 1.00 67.56 83 ILE A C 1
ATOM 649 O O . ILE A 1 83 ? -15.345 12.491 -1.563 1.00 67.56 83 ILE A O 1
ATOM 653 N N . ASP A 1 84 ? -15.775 11.895 0.559 1.00 61.88 84 ASP A N 1
ATOM 654 C CA . ASP A 1 84 ? -15.247 13.098 1.173 1.00 61.88 84 ASP A CA 1
ATOM 655 C C . ASP A 1 84 ? -13.732 13.022 1.415 1.00 61.88 84 ASP A C 1
ATOM 657 O O . ASP A 1 84 ? -13.246 12.239 2.234 1.00 61.88 84 ASP A O 1
ATOM 661 N N . GLU A 1 85 ? -12.982 13.854 0.691 1.00 55.06 85 GLU A N 1
ATOM 662 C CA . GLU A 1 85 ? -11.547 14.074 0.903 1.00 55.06 85 GLU A CA 1
ATOM 663 C C . GLU A 1 85 ? -11.276 15.033 2.083 1.00 55.06 85 GLU A C 1
ATOM 665 O O . GLU A 1 85 ? -10.132 15.152 2.515 1.00 55.06 85 GLU A O 1
ATOM 670 N N . THR A 1 86 ? -12.310 15.672 2.653 1.00 52.12 86 THR A N 1
ATOM 671 C CA . THR A 1 86 ? -12.171 16.739 3.666 1.00 52.12 86 THR A CA 1
ATOM 672 C C . THR A 1 86 ? -12.055 16.261 5.119 1.00 52.12 86 THR A C 1
ATOM 674 O O . THR A 1 86 ? -11.798 17.064 6.012 1.00 52.12 86 THR A O 1
ATOM 677 N N . LEU A 1 87 ? -12.155 14.954 5.390 1.00 50.53 87 LEU A N 1
ATOM 678 C CA . LEU A 1 87 ? -11.971 14.408 6.748 1.00 50.53 87 LEU A CA 1
ATOM 679 C C . LEU A 1 87 ? -10.500 14.335 7.194 1.00 50.53 87 LEU A C 1
ATOM 681 O O . LEU A 1 87 ? -10.223 14.058 8.362 1.00 50.53 87 LEU A O 1
ATOM 685 N N . ILE A 1 88 ? -9.551 14.583 6.289 1.00 53.31 88 ILE A N 1
ATOM 686 C CA . ILE A 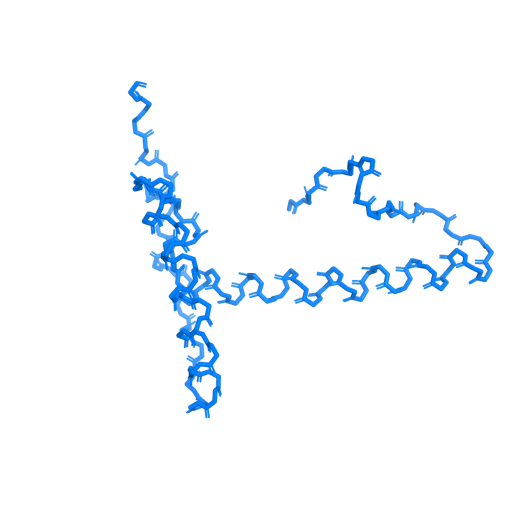1 88 ? -8.148 14.814 6.636 1.00 53.31 88 ILE A CA 1
ATOM 687 C C . ILE A 1 88 ? -7.941 16.323 6.569 1.00 53.31 88 ILE A C 1
ATOM 689 O O . ILE A 1 88 ? -7.529 16.864 5.549 1.00 53.31 88 ILE A O 1
ATOM 693 N N . ASN A 1 89 ? -8.294 17.012 7.651 1.00 47.25 89 ASN A N 1
ATOM 694 C CA . ASN A 1 89 ? -7.964 18.423 7.793 1.00 47.25 89 ASN A CA 1
ATOM 695 C C . ASN A 1 89 ? -6.428 18.548 7.760 1.00 47.25 89 ASN A C 1
ATOM 697 O O . ASN A 1 89 ? -5.751 17.799 8.466 1.00 47.25 89 ASN A O 1
ATOM 701 N N . GLU A 1 90 ? -5.863 19.461 6.966 1.00 49.84 90 GLU A N 1
ATOM 702 C CA . GLU A 1 90 ? -4.411 19.746 6.972 1.00 49.84 90 GLU A CA 1
ATOM 703 C C . GLU A 1 90 ? -3.919 20.095 8.395 1.00 49.84 90 GLU A C 1
ATOM 705 O O . GLU A 1 90 ? -2.806 19.743 8.778 1.00 49.84 90 GLU A O 1
ATOM 710 N N . ASP A 1 91 ? -4.804 20.640 9.236 1.00 50.38 91 ASP A N 1
ATOM 711 C CA . ASP A 1 91 ? -4.567 20.883 10.663 1.00 50.38 91 ASP A CA 1
ATOM 712 C C . ASP A 1 91 ? -4.332 19.589 11.481 1.00 50.38 91 ASP A C 1
ATOM 714 O O . ASP A 1 91 ? -3.536 19.582 12.419 1.00 50.38 91 ASP A O 1
ATOM 718 N N . LEU A 1 92 ? -4.949 18.454 11.110 1.00 52.25 92 LEU A N 1
ATOM 719 C CA . LEU A 1 92 ? -4.684 17.140 11.731 1.00 52.25 92 LEU A CA 1
ATOM 720 C C . LEU A 1 92 ? -3.339 16.544 11.291 1.00 52.25 92 LEU A C 1
ATOM 722 O O . LEU A 1 92 ? -2.798 15.682 11.983 1.00 52.25 92 LEU A O 1
ATOM 726 N N . LEU A 1 93 ? -2.808 16.974 10.142 1.00 50.78 93 LEU A N 1
ATOM 727 C CA . LEU A 1 93 ? -1.478 16.598 9.660 1.00 50.78 93 LEU A CA 1
ATOM 728 C C . LEU A 1 93 ? -0.373 17.475 10.276 1.00 50.78 93 LEU A C 1
ATOM 730 O O . LEU A 1 93 ? 0.788 17.063 10.268 1.00 50.78 93 LEU A O 1
ATOM 734 N N . GLN A 1 94 ? -0.719 18.651 10.820 1.00 50.16 94 GLN A N 1
ATOM 735 C CA . GLN A 1 94 ? 0.238 19.630 11.351 1.00 50.16 94 GLN A CA 1
ATOM 736 C C . GLN A 1 94 ? 0.421 19.623 12.878 1.00 50.16 94 GLN A C 1
ATOM 738 O O . GLN A 1 94 ? 1.463 20.085 13.341 1.00 50.16 94 GLN A O 1
ATOM 743 N N . GLU A 1 95 ? -0.472 19.039 13.684 1.00 50.22 95 GLU A N 1
ATOM 744 C CA . GLU A 1 95 ? -0.265 18.969 15.142 1.00 50.22 95 GLU A CA 1
ATOM 745 C C . GLU A 1 95 ? 0.194 17.596 15.643 1.00 50.22 95 GLU A C 1
ATOM 747 O O . GLU A 1 95 ? -0.559 16.762 16.154 1.00 50.22 95 GLU A O 1
ATOM 752 N N . VAL A 1 96 ? 1.508 17.394 15.596 1.00 52.69 96 VAL A N 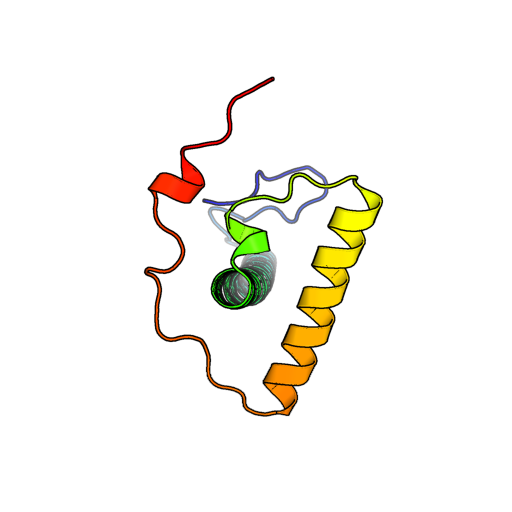1
ATOM 753 C CA . VAL A 1 96 ? 2.182 16.377 16.399 1.00 52.69 96 VAL A CA 1
ATOM 754 C C . VAL A 1 96 ? 3.353 17.049 17.115 1.00 52.69 96 VAL A C 1
ATOM 756 O O . VAL A 1 96 ? 4.435 17.129 16.537 1.00 52.69 96 VAL A O 1
ATOM 759 N N . PRO A 1 97 ? 3.182 17.529 18.366 1.00 45.09 97 PRO A N 1
ATOM 760 C CA . PRO A 1 97 ? 4.304 18.034 19.144 1.00 45.09 97 PRO A CA 1
ATOM 761 C C . PRO A 1 97 ? 5.349 16.928 19.262 1.00 45.09 97 PRO A C 1
ATOM 763 O O . PRO A 1 97 ? 5.022 15.790 19.620 1.00 45.09 97 PRO A O 1
ATOM 766 N N . VAL A 1 98 ? 6.585 17.261 18.905 1.00 46.69 98 VAL A N 1
ATOM 767 C CA . VAL A 1 98 ? 7.754 16.429 19.176 1.00 46.69 98 VAL A CA 1
ATOM 768 C C . VAL A 1 98 ? 7.945 16.467 20.692 1.00 46.69 98 VAL A C 1
ATOM 770 O O . VAL A 1 98 ? 8.134 17.550 21.244 1.00 46.69 98 VAL A O 1
ATOM 773 N N . LEU A 1 99 ? 7.802 15.321 21.362 1.00 42.91 99 LEU A N 1
ATOM 774 C CA . LEU A 1 99 ? 8.317 15.156 22.725 1.00 42.91 99 LEU A CA 1
ATOM 775 C C . LEU A 1 99 ? 9.835 14.991 22.668 1.00 42.91 99 LEU A C 1
ATOM 777 O O . LEU A 1 99 ? 10.296 14.248 21.769 1.00 42.91 99 LEU A O 1
#

InterPro domains:
  IPR027806 Harbinger transposase-derived nuclease domain [PF13359] (2-72)

Radius of gyration: 17.63 Å; chains: 1; bounding box: 39×29×48 Å

Foldseek 3Di:
DDDDDDPPDDDADPDQDDPVNVVSNVVNVVVCVVVVVVCVQLCQQPVCSVLDDPDDPVVVVVVVVVSVVVVVVCVVVVPDGDPDPCVPPVVSNPDDDDD